Protein AF-A0A4R2K427-F1 (afdb_monomer_lite)

Foldseek 3Di:
DEAEEALLQQAAPDADPVSVLVLLVPPVVVVVVVCVVVVYAYAYAPCSQVHDNHPVDGNVRLCVDPDDPSSVVVCVRHVDDYCVVPQQWDPVKFKDFPSDPDRGDHRVSSCVSVVHHYDHRDHPVPPDRDGDIDID

Secondary structure (DSSP, 8-state):
-EEEE-GGGTSS-BSSHHHHHHHIIIIIHHHHHHHHHTT-EEEB-GGGGGSBSBSS-BHHHHHT-SS-HHHHHHHHHHTS-BGGGG--S-SS--EEBTTBS--SS-HHHHHHHHT-EEE--S-GGG-SS----EE-

Radius of gyration: 14.62 Å; chains: 1; bounding box: 35×32×41 Å

Organism: NCBI:txid2018667

Sequence (136 aa):
MSVIINDFSLTGQFKDVDEFFDSLAEETLPMFKIIENLDMDILSGYETYSLMVTKEKSLMQLMGSKGSAEIARLKSLLAAPFWEEELFSDNESIYKCEYTEKIKAYCLAEALERNISVMSFKHPKFRESTIWIGYN

pLDDT: mean 89.81, std 5.7, range [68.62, 95.06]

Structure (mmCIF, N/CA/C/O backbone):
data_AF-A0A4R2K427-F1
#
_entry.id   AF-A0A4R2K427-F1
#
loop_
_atom_site.group_PDB
_atom_site.id
_atom_s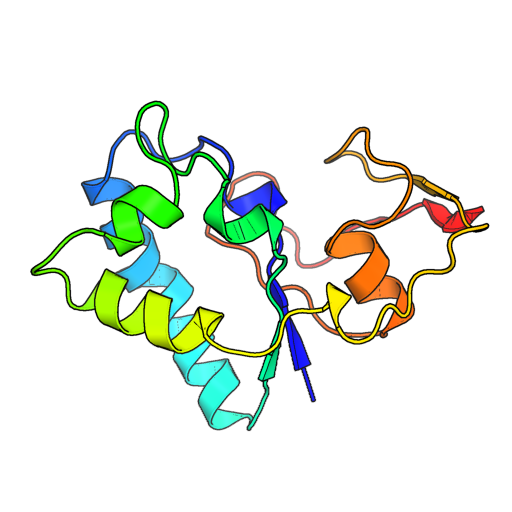ite.type_symbol
_atom_site.label_atom_id
_atom_site.label_alt_id
_atom_site.label_comp_id
_atom_site.label_asym_id
_atom_site.label_entity_id
_atom_site.label_seq_id
_atom_site.pdbx_PDB_ins_code
_atom_site.Cartn_x
_atom_site.Cartn_y
_atom_site.Cartn_z
_atom_site.occupancy
_atom_site.B_iso_or_equiv
_atom_site.auth_seq_id
_atom_site.auth_comp_id
_atom_site.auth_asym_id
_atom_site.auth_atom_id
_atom_site.pdbx_PDB_model_num
ATOM 1 N N . MET A 1 1 ? 0.554 -15.239 -7.108 1.00 82.38 1 MET A N 1
ATOM 2 C CA . MET A 1 1 ? 0.402 -13.930 -7.798 1.00 82.38 1 MET A CA 1
ATOM 3 C C . MET A 1 1 ? 0.473 -12.861 -6.725 1.00 82.38 1 MET A C 1
ATOM 5 O O . MET A 1 1 ? 0.181 -13.184 -5.586 1.00 82.38 1 MET A O 1
ATOM 9 N N . SER A 1 2 ? 0.852 -11.628 -7.043 1.00 91.81 2 SER A N 1
ATOM 10 C CA . SER A 1 2 ? 1.027 -10.603 -6.007 1.00 91.81 2 SER A CA 1
ATOM 11 C C . SER A 1 2 ? 0.382 -9.292 -6.427 1.00 91.81 2 SER A C 1
ATOM 13 O O . SER A 1 2 ? 0.200 -9.035 -7.618 1.00 91.81 2 SER A O 1
ATOM 15 N N . VAL A 1 3 ? 0.035 -8.472 -5.445 1.00 94.44 3 VAL A N 1
ATOM 16 C CA . VAL A 1 3 ? -0.272 -7.052 -5.620 1.00 94.44 3 VAL A CA 1
ATOM 17 C C . VAL A 1 3 ? 0.716 -6.235 -4.805 1.00 94.44 3 VAL A C 1
ATOM 19 O O . VAL A 1 3 ? 1.233 -6.718 -3.802 1.00 94.44 3 VAL A O 1
ATOM 22 N N . ILE A 1 4 ? 0.970 -4.996 -5.204 1.00 95.06 4 ILE A N 1
ATOM 23 C CA . ILE A 1 4 ? 1.851 -4.088 -4.463 1.00 95.06 4 ILE A CA 1
ATOM 24 C C . ILE A 1 4 ? 1.083 -2.876 -3.954 1.00 95.06 4 ILE A C 1
ATOM 26 O O . ILE A 1 4 ? 0.230 -2.319 -4.650 1.00 95.06 4 ILE A O 1
ATOM 30 N N . ILE A 1 5 ? 1.372 -2.477 -2.721 1.00 94.75 5 ILE A N 1
ATOM 31 C CA . ILE A 1 5 ? 0.788 -1.292 -2.103 1.00 94.75 5 ILE A CA 1
ATOM 32 C C . ILE A 1 5 ? 1.323 -0.032 -2.782 1.00 94.75 5 ILE A C 1
ATOM 34 O O . ILE A 1 5 ? 2.526 0.160 -2.939 1.00 94.75 5 ILE A O 1
ATOM 38 N N . ASN A 1 6 ? 0.409 0.864 -3.139 1.00 94.88 6 ASN A N 1
ATOM 39 C CA . ASN A 1 6 ? 0.736 2.212 -3.568 1.00 94.88 6 ASN A CA 1
ATOM 40 C C . ASN A 1 6 ? 1.014 3.107 -2.358 1.00 94.88 6 ASN A C 1
ATOM 42 O O . ASN A 1 6 ? 0.091 3.675 -1.767 1.00 94.88 6 ASN A O 1
ATOM 46 N N . ASP A 1 7 ? 2.284 3.302 -2.032 1.00 94.12 7 ASP A N 1
ATOM 47 C CA . ASP A 1 7 ? 2.721 4.195 -0.953 1.00 94.12 7 ASP A CA 1
ATOM 48 C C . ASP A 1 7 ? 2.174 5.620 -1.095 1.00 94.12 7 ASP A C 1
ATOM 50 O O . ASP A 1 7 ? 1.774 6.254 -0.119 1.00 94.12 7 ASP A O 1
ATOM 54 N N . PHE A 1 8 ? 2.060 6.122 -2.324 1.00 94.12 8 PHE A N 1
ATOM 55 C CA . PHE A 1 8 ? 1.584 7.482 -2.575 1.00 94.12 8 PHE A CA 1
ATOM 56 C C . PHE A 1 8 ? 0.102 7.668 -2.242 1.00 94.12 8 PHE A C 1
ATOM 58 O O . PHE A 1 8 ? -0.353 8.803 -2.107 1.00 94.12 8 PHE A O 1
ATOM 65 N N . SER A 1 9 ? -0.645 6.574 -2.075 1.00 93.69 9 SER A N 1
ATOM 66 C CA . SER A 1 9 ? -2.041 6.603 -1.640 1.00 93.69 9 SER A CA 1
ATOM 67 C C . SER A 1 9 ? -2.218 6.691 -0.122 1.00 93.69 9 SER A C 1
ATOM 69 O O . SER A 1 9 ? -3.347 6.807 0.329 1.00 93.69 9 SER A O 1
ATOM 71 N N . LEU A 1 10 ? -1.152 6.666 0.685 1.00 89.38 10 LEU A N 1
ATOM 72 C CA . LEU A 1 10 ? -1.247 6.793 2.149 1.00 89.38 10 LEU A CA 1
ATOM 73 C C . LEU A 1 10 ? -0.973 8.207 2.671 1.00 89.38 10 LEU A C 1
ATOM 75 O O . LEU A 1 10 ? -1.377 8.532 3.785 1.00 89.38 10 LEU A O 1
ATOM 79 N N . THR A 1 11 ? -0.293 9.048 1.893 1.00 83.62 11 THR A N 1
ATOM 80 C CA . THR A 1 11 ? 0.365 10.251 2.416 1.00 83.62 11 THR A CA 1
ATOM 81 C C . THR A 1 11 ? -0.603 11.385 2.772 1.00 83.62 11 THR A C 1
ATOM 83 O O . THR A 1 11 ? -1.043 12.144 1.911 1.00 83.62 11 THR A O 1
ATOM 86 N N . GLY A 1 12 ? -0.858 11.559 4.072 1.00 71.88 12 GLY A N 1
ATOM 87 C CA . GLY A 1 12 ? -1.349 12.789 4.705 1.00 71.88 12 GLY A CA 1
ATOM 88 C C . GLY A 1 12 ? -2.765 13.218 4.327 1.00 71.88 12 GLY A C 1
ATOM 89 O O . GLY A 1 12 ? -3.116 14.385 4.518 1.00 71.88 12 GLY A O 1
ATOM 90 N N . GLN A 1 13 ? -3.555 12.309 3.764 1.00 84.38 13 GLN A N 1
ATOM 91 C CA . GLN A 1 13 ? -4.876 12.624 3.227 1.00 84.38 13 GLN A CA 1
ATOM 92 C C . GLN A 1 13 ? -6.004 12.555 4.260 1.00 84.38 13 GLN A C 1
ATOM 94 O O . GLN A 1 13 ? -7.022 13.217 4.074 1.00 84.38 13 GLN A O 1
ATOM 99 N N . PHE A 1 14 ? -5.828 11.786 5.338 1.00 92.94 14 PHE A N 1
ATOM 100 C CA . PHE A 1 14 ? -6.854 11.618 6.361 1.00 92.94 14 PHE A CA 1
ATOM 101 C C . PHE A 1 14 ? -6.760 12.752 7.386 1.00 92.94 14 PHE A C 1
ATOM 103 O O . PHE A 1 14 ? -5.675 13.096 7.876 1.00 92.94 14 PHE A O 1
ATOM 110 N N . LYS A 1 15 ? -7.906 13.349 7.707 1.00 93.06 15 LYS A N 1
ATOM 111 C CA . LYS A 1 15 ? -8.069 14.425 8.687 1.00 93.06 15 LYS A CA 1
ATOM 112 C C . LYS A 1 15 ? -7.617 13.974 10.069 1.00 93.06 15 LYS A C 1
ATOM 114 O O . LYS A 1 15 ? -6.913 14.717 10.751 1.00 93.06 15 LYS A O 1
ATOM 119 N N . ASP A 1 16 ? -8.020 12.775 10.464 1.00 93.19 16 ASP A N 1
ATOM 120 C CA . ASP A 1 16 ? -7.742 12.170 11.759 1.00 93.19 16 ASP A CA 1
ATOM 121 C C . ASP A 1 16 ? -7.689 10.636 11.652 1.00 93.19 16 ASP A C 1
ATOM 123 O O . ASP A 1 16 ? -7.758 10.055 10.568 1.00 93.19 16 ASP A O 1
ATOM 127 N N . VAL A 1 17 ? -7.436 9.986 12.789 1.00 92.06 17 VAL A N 1
ATOM 128 C CA . VAL A 1 17 ? -7.277 8.528 12.863 1.00 92.06 17 VAL A CA 1
ATOM 129 C C . VAL A 1 17 ? -8.606 7.808 12.637 1.00 92.06 17 VAL A C 1
ATOM 131 O O . VAL A 1 17 ? -8.605 6.738 12.034 1.00 92.06 17 VAL A O 1
ATOM 134 N N . ASP A 1 18 ? -9.716 8.405 13.073 1.00 92.31 18 ASP A N 1
ATOM 135 C CA . ASP A 1 18 ? -11.048 7.824 12.922 1.00 92.31 18 ASP A CA 1
ATOM 136 C C . ASP A 1 18 ? -11.430 7.757 11.437 1.00 92.31 18 ASP A C 1
ATOM 138 O O . ASP A 1 18 ? -11.781 6.685 10.953 1.00 92.31 18 ASP A O 1
ATOM 142 N N . GLU A 1 19 ? -11.216 8.834 10.668 1.00 93.69 19 GLU A N 1
ATOM 143 C CA . GLU A 1 19 ? -11.451 8.823 9.213 1.00 93.69 19 GLU A CA 1
ATOM 144 C C . GLU A 1 19 ? -10.594 7.768 8.491 1.00 93.69 19 GLU A C 1
ATOM 146 O O . GLU A 1 19 ? -11.045 7.119 7.543 1.00 93.69 19 GLU A O 1
ATOM 151 N N . PHE A 1 20 ? -9.352 7.564 8.939 1.00 93.75 20 PHE A N 1
ATOM 152 C CA . PHE A 1 20 ? -8.519 6.493 8.400 1.00 93.75 20 PHE A CA 1
ATOM 153 C C . PHE A 1 20 ? -9.106 5.111 8.707 1.00 93.75 20 PHE A C 1
ATOM 155 O O . PHE A 1 20 ? -9.153 4.265 7.815 1.00 93.75 20 PHE A O 1
ATOM 162 N N . PHE A 1 21 ? -9.571 4.868 9.934 1.00 92.44 21 PHE A N 1
ATOM 163 C CA . PHE A 1 21 ? -10.157 3.580 10.320 1.00 92.44 21 PHE A CA 1
ATOM 164 C C . PHE A 1 21 ? -11.467 3.301 9.589 1.00 92.44 21 PHE A C 1
ATOM 166 O O . PHE A 1 21 ? -11.646 2.185 9.098 1.00 92.44 21 PHE A O 1
ATOM 173 N N . ASP A 1 22 ? -12.317 4.312 9.426 1.00 93.56 22 ASP A N 1
ATOM 174 C CA . ASP A 1 22 ? -13.533 4.219 8.619 1.00 93.56 22 ASP A CA 1
ATOM 175 C C . ASP A 1 22 ? -13.180 3.833 7.176 1.00 93.56 22 ASP A C 1
ATOM 177 O O . ASP A 1 22 ? -13.705 2.859 6.634 1.00 93.56 22 ASP A O 1
ATOM 181 N N . SER A 1 23 ? -12.186 4.498 6.575 1.00 93.69 23 SER A N 1
ATOM 182 C CA . SER A 1 23 ? -11.715 4.146 5.232 1.00 93.69 23 SER A CA 1
ATOM 183 C C . SER A 1 23 ? -11.128 2.735 5.144 1.00 93.69 23 SER A C 1
ATOM 185 O O . SER A 1 23 ? -11.249 2.098 4.094 1.00 93.69 23 SER A O 1
ATOM 187 N N . LEU A 1 24 ? -10.461 2.242 6.192 1.00 93.25 24 LEU A N 1
ATOM 188 C CA . LEU A 1 24 ? -9.978 0.864 6.215 1.00 93.25 24 LEU A CA 1
ATOM 189 C C . LEU A 1 24 ? -11.153 -0.112 6.199 1.00 93.25 24 LEU A C 1
ATOM 191 O O . LEU A 1 24 ? -11.152 -1.042 5.394 1.00 93.25 24 LEU A O 1
ATOM 195 N N . ALA A 1 25 ? -12.137 0.099 7.070 1.00 93.25 25 ALA A N 1
ATOM 196 C CA . ALA A 1 25 ? -13.290 -0.779 7.213 1.00 93.25 25 ALA A CA 1
ATOM 197 C C . ALA A 1 25 ? -14.168 -0.805 5.953 1.00 93.25 25 ALA A C 1
ATOM 199 O O . ALA A 1 25 ? -14.598 -1.880 5.534 1.00 93.25 25 ALA A O 1
ATOM 200 N N . GLU A 1 26 ? -14.405 0.356 5.342 1.00 94.19 26 GLU A N 1
ATOM 201 C CA . GLU A 1 26 ? -15.305 0.502 4.195 1.00 94.19 26 GLU A CA 1
ATOM 202 C C . GLU A 1 26 ? -14.683 0.058 2.865 1.00 94.19 26 GLU A C 1
ATOM 204 O O . GLU A 1 26 ? -15.394 -0.477 2.017 1.00 94.19 26 GLU A O 1
ATOM 209 N N . GLU A 1 27 ? -13.375 0.259 2.671 1.00 91.38 27 GLU A N 1
ATOM 210 C CA . GLU A 1 27 ? -12.740 0.127 1.348 1.00 91.38 27 GLU A CA 1
ATOM 211 C C . GLU A 1 27 ? -11.582 -0.882 1.358 1.00 91.38 27 GLU A C 1
ATOM 213 O O . GLU A 1 27 ? -11.567 -1.858 0.601 1.00 91.38 27 GLU A O 1
ATOM 218 N N . THR A 1 28 ? -10.602 -0.682 2.246 1.00 91.69 28 THR A N 1
ATOM 219 C CA . THR A 1 28 ? -9.335 -1.432 2.219 1.00 91.69 28 THR A CA 1
ATOM 220 C C . THR A 1 28 ? -9.505 -2.886 2.660 1.00 91.69 28 THR A C 1
ATOM 222 O O . THR A 1 28 ? -8.982 -3.796 2.016 1.00 91.69 28 THR A O 1
ATOM 225 N N . LEU A 1 29 ? -10.225 -3.138 3.755 1.00 92.31 29 LEU A N 1
ATOM 226 C CA . LEU A 1 29 ? -10.422 -4.486 4.293 1.00 92.31 29 LEU A CA 1
ATOM 227 C C . LEU A 1 29 ? -11.306 -5.369 3.388 1.00 92.31 29 LEU A C 1
ATOM 229 O O . LEU A 1 29 ? -10.980 -6.550 3.230 1.00 92.31 29 LEU A O 1
ATOM 233 N N . PRO A 1 30 ? -12.375 -4.855 2.745 1.00 93.31 30 PRO A N 1
ATOM 234 C CA . PRO A 1 30 ? -13.095 -5.599 1.712 1.00 93.31 30 PRO A CA 1
ATOM 235 C C . PRO A 1 30 ? -12.220 -5.985 0.514 1.00 93.31 30 PRO A C 1
ATOM 237 O O . PRO A 1 30 ? -12.238 -7.148 0.108 1.00 93.31 30 PRO A O 1
ATOM 240 N N . MET A 1 31 ? -11.414 -5.052 -0.009 1.00 90.25 31 MET A N 1
ATOM 241 C CA . MET A 1 31 ? -10.427 -5.329 -1.065 1.00 90.25 31 MET A CA 1
ATOM 242 C C . MET A 1 31 ? -9.453 -6.427 -0.642 1.00 90.25 31 MET A C 1
ATOM 244 O O . MET A 1 31 ? -9.195 -7.369 -1.389 1.0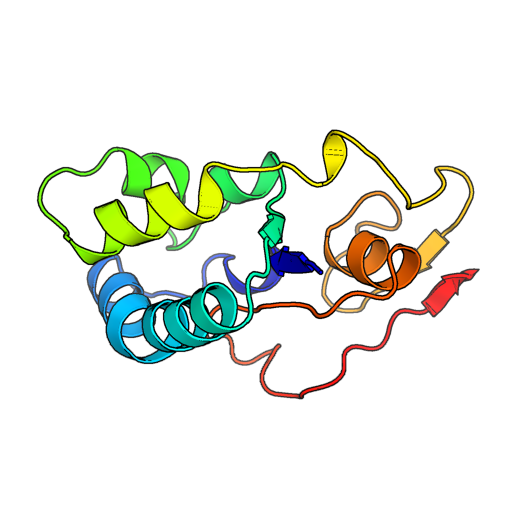0 90.25 31 MET A O 1
ATOM 248 N N . PHE A 1 32 ? -8.966 -6.351 0.593 1.00 88.00 32 PHE A N 1
ATOM 249 C CA . PHE A 1 32 ? -8.060 -7.348 1.136 1.00 88.00 32 PHE A CA 1
ATOM 250 C C . PHE A 1 32 ? -8.665 -8.756 1.166 1.00 88.00 32 PHE A C 1
ATOM 252 O O . PHE A 1 32 ? -8.025 -9.718 0.753 1.00 88.00 32 PHE A O 1
ATOM 259 N N . LYS A 1 33 ? -9.928 -8.883 1.584 1.00 91.00 33 LYS A N 1
ATOM 260 C CA . LYS A 1 33 ? -10.628 -10.174 1.580 1.00 91.00 33 LYS A CA 1
ATOM 261 C C . LYS A 1 33 ? -10.710 -10.777 0.173 1.00 91.00 33 LYS A C 1
ATOM 263 O O . LYS A 1 33 ? -10.681 -11.995 0.027 1.00 91.00 33 LYS A O 1
ATOM 268 N N . ILE A 1 34 ? -10.829 -9.945 -0.862 1.00 92.12 34 ILE A N 1
ATOM 269 C CA . ILE A 1 34 ? -10.802 -10.404 -2.257 1.00 92.12 34 ILE A CA 1
ATOM 270 C C . ILE A 1 34 ? -9.410 -10.939 -2.607 1.00 92.12 34 ILE A C 1
ATOM 272 O O . ILE A 1 34 ? -9.318 -12.028 -3.161 1.00 92.12 34 ILE A O 1
ATOM 276 N N . ILE A 1 35 ? -8.348 -10.218 -2.243 1.00 90.56 35 ILE A N 1
ATOM 277 C CA . ILE A 1 35 ? -6.952 -10.617 -2.490 1.00 90.56 35 ILE A CA 1
ATOM 278 C C . ILE A 1 35 ? -6.626 -11.951 -1.798 1.00 90.56 35 ILE A C 1
ATOM 280 O O . ILE A 1 35 ? -6.083 -12.845 -2.442 1.00 90.56 35 ILE A O 1
ATOM 284 N N . GLU A 1 36 ? -7.039 -12.139 -0.539 1.00 89.25 36 GLU A N 1
ATOM 285 C CA . GLU A 1 36 ? -6.894 -13.427 0.166 1.00 89.25 36 GLU A CA 1
ATOM 286 C C . GLU A 1 36 ? -7.628 -14.565 -0.545 1.00 89.25 36 GLU A C 1
ATOM 288 O O . GLU A 1 36 ? -7.083 -15.652 -0.704 1.00 89.25 36 GLU A O 1
ATOM 293 N N . ASN A 1 37 ? -8.865 -14.328 -0.995 1.00 93.31 37 ASN A N 1
ATOM 294 C CA . ASN A 1 37 ? -9.638 -15.346 -1.711 1.00 93.31 37 ASN A CA 1
ATOM 295 C C . ASN A 1 37 ? -9.011 -15.725 -3.062 1.00 93.31 37 ASN A C 1
ATOM 297 O O . ASN A 1 37 ? -9.328 -16.786 -3.599 1.00 93.31 37 ASN A O 1
ATOM 301 N N . LEU A 1 38 ? -8.168 -14.854 -3.621 1.00 92.69 38 LEU A N 1
ATOM 302 C CA . LEU A 1 38 ? -7.414 -15.086 -4.851 1.00 92.69 38 LEU A CA 1
ATOM 303 C C . LEU A 1 38 ? -6.026 -15.698 -4.597 1.00 92.69 38 LEU A C 1
ATOM 305 O O . LEU A 1 38 ? -5.297 -15.907 -5.565 1.00 92.69 38 LEU A O 1
ATOM 309 N N . ASP A 1 39 ? -5.674 -15.993 -3.339 1.00 90.81 39 ASP A N 1
ATOM 310 C CA . ASP A 1 39 ? -4.367 -16.534 -2.935 1.00 90.81 39 ASP A CA 1
ATOM 311 C C . ASP A 1 39 ? -3.203 -15.664 -3.451 1.00 90.81 39 ASP A C 1
ATOM 313 O O . ASP A 1 39 ? -2.249 -16.124 -4.086 1.00 90.81 39 ASP A O 1
ATOM 317 N N . MET A 1 40 ? -3.353 -14.348 -3.264 1.00 90.62 40 MET A N 1
ATOM 318 C CA . MET A 1 40 ? -2.386 -13.346 -3.697 1.00 90.62 40 MET A CA 1
ATOM 319 C C . MET A 1 40 ? -1.637 -12.731 -2.515 1.00 90.62 40 MET A C 1
ATOM 321 O O . MET A 1 40 ? -2.247 -12.330 -1.524 1.00 90.62 40 MET A O 1
ATOM 325 N N . ASP A 1 41 ? -0.323 -12.574 -2.667 1.00 90.38 41 ASP A N 1
ATOM 326 C CA . ASP A 1 41 ? 0.510 -11.866 -1.694 1.00 90.38 41 ASP A CA 1
ATOM 327 C C . ASP A 1 41 ? 0.357 -10.348 -1.827 1.00 90.38 41 ASP A C 1
ATOM 329 O O . ASP A 1 41 ? 0.150 -9.822 -2.928 1.00 90.38 41 ASP A O 1
ATOM 333 N N . ILE A 1 42 ? 0.529 -9.632 -0.714 1.00 92.50 42 ILE A N 1
ATOM 334 C CA . ILE A 1 42 ? 0.566 -8.168 -0.689 1.00 92.50 42 ILE A CA 1
ATOM 335 C C . ILE A 1 42 ? 1.979 -7.703 -0.397 1.00 92.50 42 ILE A C 1
ATOM 337 O O . ILE A 1 42 ? 2.472 -7.819 0.717 1.00 92.50 42 ILE A O 1
ATOM 341 N N . LEU A 1 43 ? 2.604 -7.102 -1.399 1.00 94.38 43 LEU A N 1
ATOM 342 C CA . LEU A 1 43 ? 3.917 -6.502 -1.265 1.00 94.38 43 LEU A CA 1
ATOM 343 C C . LEU A 1 43 ? 3.782 -5.090 -0.695 1.00 94.38 43 LEU A C 1
ATOM 345 O O . LEU A 1 43 ? 3.054 -4.257 -1.241 1.00 94.38 43 LEU A O 1
ATOM 349 N N . SER A 1 44 ? 4.516 -4.797 0.372 1.00 93.50 44 SER A N 1
ATOM 350 C CA . SER A 1 44 ? 4.657 -3.436 0.908 1.00 93.50 44 SER A CA 1
ATOM 351 C C . SER A 1 44 ? 6.112 -2.989 0.863 1.00 93.50 44 SER A C 1
ATOM 353 O O . SER A 1 44 ? 7.001 -3.823 0.734 1.00 93.50 44 SER A O 1
ATOM 355 N N . GLY A 1 45 ? 6.351 -1.680 0.896 1.00 92.81 45 GLY A N 1
ATOM 356 C CA . GLY A 1 45 ? 7.698 -1.127 0.971 1.00 92.81 45 GLY A CA 1
ATOM 357 C C . GLY A 1 45 ? 8.168 -0.973 2.408 1.00 92.81 45 GLY A C 1
ATOM 358 O O . GLY A 1 45 ? 7.362 -0.778 3.325 1.00 92.81 45 GLY A O 1
ATOM 359 N N . TYR A 1 46 ? 9.480 -0.964 2.627 1.00 91.19 46 TYR A N 1
ATOM 360 C CA . TYR A 1 46 ? 10.036 -0.596 3.935 1.00 91.19 46 TYR A CA 1
ATOM 361 C C . TYR A 1 46 ? 9.573 0.803 4.351 1.00 91.19 46 TYR A C 1
ATOM 363 O O . TYR A 1 46 ? 9.242 1.051 5.515 1.00 91.19 46 TYR A O 1
ATOM 371 N N . GLU A 1 47 ? 9.493 1.721 3.387 1.00 91.38 47 GLU A N 1
ATOM 372 C CA . GLU A 1 47 ? 9.055 3.089 3.637 1.00 91.38 47 GLU A CA 1
ATOM 373 C C . GLU A 1 47 ? 7.559 3.194 3.960 1.00 91.38 47 GLU A C 1
ATOM 375 O O . GLU A 1 47 ? 7.189 4.141 4.660 1.00 91.38 47 GLU A O 1
ATOM 380 N N . THR A 1 48 ? 6.714 2.228 3.560 1.00 92.62 48 THR A N 1
ATOM 381 C CA . THR A 1 48 ? 5.253 2.245 3.780 1.00 92.62 48 THR A CA 1
ATOM 382 C C . THR A 1 48 ? 4.905 2.529 5.244 1.00 92.62 48 THR A C 1
ATOM 384 O O . THR A 1 48 ? 4.028 3.336 5.550 1.00 92.62 48 THR A O 1
ATOM 387 N N . TYR A 1 49 ? 5.643 1.924 6.176 1.00 91.50 49 TYR A N 1
ATOM 388 C CA . TYR A 1 49 ? 5.433 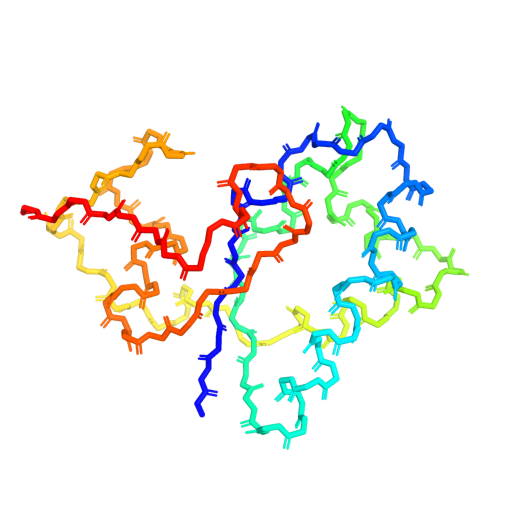2.080 7.617 1.00 91.50 49 TYR A CA 1
ATOM 389 C C . TYR A 1 49 ? 5.786 3.481 8.134 1.00 91.50 49 TYR A C 1
ATOM 391 O O . TYR A 1 49 ? 5.222 3.948 9.124 1.00 91.50 49 TYR A O 1
ATOM 399 N N . SER A 1 50 ? 6.711 4.171 7.475 1.00 92.69 50 SER A N 1
ATOM 400 C CA . SER A 1 50 ? 7.166 5.503 7.878 1.00 92.69 50 SER A CA 1
ATOM 401 C C . SER A 1 50 ? 6.251 6.634 7.396 1.00 92.69 50 SER A C 1
ATOM 403 O O . SER A 1 50 ? 6.320 7.741 7.932 1.00 92.69 50 SER A O 1
ATOM 405 N N . LEU A 1 51 ? 5.364 6.355 6.435 1.00 93.81 51 LEU A N 1
ATOM 406 C CA . LEU A 1 51 ? 4.484 7.349 5.826 1.00 93.81 51 LEU A CA 1
ATOM 407 C C . LEU A 1 51 ? 3.511 7.952 6.835 1.00 93.81 51 LEU A C 1
ATOM 409 O O . LEU A 1 51 ? 2.900 7.253 7.647 1.00 93.81 51 LEU A O 1
ATOM 413 N N . MET A 1 52 ? 3.340 9.270 6.741 1.00 94.62 52 MET A N 1
ATOM 414 C CA . MET A 1 52 ? 2.325 10.015 7.479 1.00 94.62 52 MET A CA 1
ATOM 415 C C . MET A 1 52 ? 0.948 9.691 6.904 1.00 94.62 52 MET A C 1
ATOM 417 O O . MET A 1 52 ? 0.691 10.004 5.748 1.00 94.62 52 MET A O 1
ATOM 421 N N . VAL A 1 53 ? 0.072 9.076 7.698 1.00 93.75 53 VAL A N 1
ATOM 422 C CA . VAL A 1 53 ? -1.309 8.739 7.303 1.00 93.75 53 VAL A CA 1
ATOM 423 C C . VAL A 1 53 ? -2.222 9.940 7.536 1.00 93.75 53 VAL A C 1
ATOM 425 O O . VAL A 1 53 ? -3.003 10.335 6.672 1.00 93.75 53 VAL A O 1
ATOM 428 N N . THR A 1 54 ? -2.054 10.568 8.698 1.00 93.00 54 THR A N 1
ATOM 429 C CA . THR A 1 54 ? -2.643 11.867 9.033 1.00 93.00 54 THR A CA 1
ATOM 430 C C . THR A 1 54 ? -1.533 12.909 9.127 1.00 93.00 54 THR A C 1
ATOM 432 O O . THR A 1 54 ? -0.348 12.588 9.031 1.00 93.00 54 THR A O 1
ATOM 435 N N . LYS A 1 55 ? -1.882 14.172 9.388 1.00 91.62 55 LYS A N 1
ATOM 436 C CA . LYS A 1 55 ? -0.879 15.221 9.651 1.00 91.62 55 LYS A CA 1
ATOM 437 C C . LYS A 1 55 ? -0.003 14.948 10.880 1.00 91.62 55 LYS A C 1
ATOM 439 O O . LYS A 1 55 ? 1.076 15.521 10.987 1.00 91.62 55 LYS A O 1
ATOM 444 N N . GLU A 1 56 ? -0.459 14.102 11.802 1.00 92.25 56 GLU A N 1
ATOM 445 C CA . GLU A 1 56 ? 0.171 13.906 13.114 1.00 92.25 56 GLU A CA 1
ATOM 446 C C . GLU A 1 56 ? 0.678 12.484 13.352 1.00 92.25 56 GLU A C 1
ATOM 448 O O . GLU A 1 56 ? 1.515 12.277 14.233 1.00 92.25 56 GLU A O 1
ATOM 453 N N . LYS A 1 57 ? 0.159 11.496 12.612 1.00 93.56 57 LYS A N 1
ATOM 454 C CA . LYS A 1 57 ? 0.441 10.078 12.846 1.00 93.56 57 LYS A CA 1
ATOM 455 C C . LYS A 1 57 ? 0.973 9.389 11.599 1.00 93.56 57 LYS A C 1
ATOM 457 O O . LYS A 1 57 ? 0.336 9.425 10.546 1.00 93.56 57 LYS A O 1
ATOM 462 N N . SER A 1 58 ? 2.104 8.705 11.753 1.00 94.50 58 SER A N 1
ATOM 463 C CA . SER A 1 58 ? 2.599 7.756 10.755 1.00 94.50 58 SER A CA 1
ATOM 464 C C . SER A 1 58 ? 1.914 6.398 10.863 1.00 94.50 58 SER A C 1
ATOM 466 O O . SER A 1 58 ? 1.364 6.050 11.913 1.00 94.50 58 SER A O 1
ATOM 468 N N . LEU A 1 59 ? 1.995 5.598 9.799 1.00 93.00 59 LEU A N 1
ATOM 469 C CA . LEU A 1 59 ? 1.450 4.244 9.787 1.00 93.00 59 LEU A CA 1
ATOM 470 C C . LEU A 1 59 ? 2.048 3.405 10.923 1.00 93.00 59 LEU A C 1
ATOM 472 O O . LEU A 1 59 ? 1.304 2.786 11.675 1.00 93.00 59 LEU A O 1
ATOM 476 N N . MET A 1 60 ? 3.365 3.462 11.135 1.00 92.31 60 MET A N 1
ATOM 477 C CA . MET A 1 60 ? 4.053 2.766 12.229 1.00 92.31 60 MET A CA 1
ATOM 478 C C . MET A 1 60 ? 3.504 3.156 13.607 1.00 92.31 60 MET A C 1
ATOM 480 O O . MET A 1 60 ? 3.323 2.293 14.466 1.00 92.31 60 MET A O 1
ATOM 484 N N . GLN A 1 61 ? 3.200 4.437 13.836 1.00 92.31 61 GLN A N 1
ATOM 485 C CA . GLN A 1 61 ? 2.606 4.877 15.103 1.00 92.31 61 GLN A CA 1
ATOM 486 C C . GLN A 1 61 ? 1.188 4.329 15.283 1.00 92.31 61 GLN A C 1
ATOM 488 O O . GLN A 1 61 ? 0.826 3.930 16.392 1.00 92.31 61 GLN A O 1
ATOM 493 N N . LEU A 1 62 ? 0.404 4.256 14.205 1.00 91.12 62 LEU A N 1
ATOM 494 C CA . LEU A 1 62 ? -0.923 3.638 14.223 1.00 91.12 62 LEU A CA 1
ATOM 495 C C . LEU A 1 62 ? -0.831 2.126 14.444 1.00 91.12 62 LEU A C 1
ATOM 497 O O . LEU A 1 62 ? -1.593 1.587 15.245 1.00 91.12 62 LEU A O 1
ATOM 501 N N . MET A 1 63 ? 0.172 1.454 13.872 1.00 87.88 63 MET A N 1
ATOM 502 C CA . MET A 1 63 ? 0.487 0.060 14.191 1.00 87.88 63 MET A CA 1
ATOM 503 C C . MET A 1 63 ? 0.908 -0.117 15.661 1.00 87.88 63 MET A C 1
ATOM 505 O O . MET A 1 63 ? 0.750 -1.188 16.231 1.00 87.88 63 MET A O 1
ATOM 509 N N . GLY A 1 64 ? 1.389 0.910 16.353 1.00 83.62 64 GLY A N 1
ATOM 510 C CA . GLY A 1 64 ? 1.632 0.834 17.798 1.00 83.62 64 GLY A CA 1
ATOM 511 C C . GLY A 1 64 ? 0.355 0.830 18.651 1.00 83.62 64 GLY A C 1
ATOM 512 O O . GLY A 1 64 ? 0.398 0.437 19.819 1.00 83.62 64 GLY A O 1
ATOM 513 N N . SER A 1 65 ? -0.78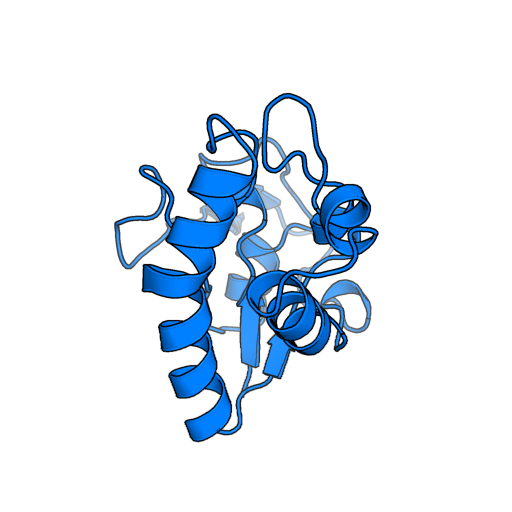1 1.262 18.093 1.00 79.31 65 SER A N 1
ATOM 514 C CA . SER A 1 65 ? -2.029 1.419 18.844 1.00 79.31 65 SER A CA 1
ATOM 515 C C . SER A 1 65 ? -2.650 0.069 19.229 1.00 79.31 65 SER A C 1
ATOM 517 O O . SER A 1 65 ? -2.577 -0.925 18.496 1.00 79.31 65 SER A O 1
ATOM 519 N N . LYS A 1 66 ? -3.239 0.020 20.430 1.00 72.31 66 LYS A N 1
ATOM 520 C CA . LYS A 1 66 ? -3.998 -1.129 20.940 1.00 72.31 66 LYS A CA 1
ATOM 521 C C . LYS A 1 66 ? -5.491 -0.845 20.792 1.00 72.31 66 LYS A C 1
ATOM 523 O O . LYS A 1 66 ? -5.914 0.278 21.037 1.00 72.31 66 LYS A O 1
ATOM 528 N N . GLY A 1 67 ? -6.277 -1.876 20.482 1.00 70.44 67 GLY A N 1
ATOM 529 C CA . GLY A 1 67 ? -7.737 -1.837 20.624 1.00 70.44 67 GLY A CA 1
ATOM 530 C C . GLY A 1 67 ? -8.561 -1.624 19.350 1.00 70.44 67 GLY A C 1
ATOM 531 O O . GLY A 1 67 ? -9.778 -1.683 19.455 1.00 70.44 67 GLY A O 1
ATOM 532 N N . SER A 1 68 ? -7.948 -1.449 18.173 1.00 80.81 68 SER A N 1
ATOM 533 C CA . SER A 1 68 ? -8.669 -1.449 16.885 1.00 80.81 68 SER A CA 1
ATOM 534 C C . SER A 1 68 ? -8.479 -2.783 16.155 1.00 80.81 68 SER A C 1
ATOM 536 O O . SER A 1 68 ? -7.348 -3.244 15.959 1.00 80.81 68 SER A O 1
ATOM 538 N N . ALA A 1 69 ? -9.593 -3.404 15.762 1.00 86.31 69 ALA A N 1
ATOM 539 C CA . ALA A 1 69 ? -9.594 -4.631 14.968 1.00 86.31 69 ALA A CA 1
ATOM 540 C C . ALA A 1 69 ? -9.093 -4.368 13.539 1.00 86.31 69 ALA A C 1
ATOM 542 O O . ALA A 1 69 ? -8.404 -5.206 12.961 1.00 86.31 69 ALA A O 1
ATOM 543 N N . GLU A 1 70 ? -9.370 -3.179 13.010 1.00 88.31 70 GLU A N 1
ATOM 544 C CA . GLU A 1 70 ? -8.959 -2.699 11.693 1.00 88.31 70 GLU A CA 1
ATOM 545 C C . GLU A 1 70 ? -7.437 -2.605 11.607 1.00 88.31 70 GLU A C 1
ATOM 547 O O . GLU A 1 70 ? -6.839 -3.136 10.675 1.00 88.31 70 GLU A O 1
ATOM 552 N N . ILE A 1 71 ? -6.787 -2.024 12.622 1.00 88.88 71 ILE A N 1
ATOM 553 C CA . ILE A 1 71 ? -5.322 -1.976 12.710 1.00 88.88 71 ILE A CA 1
ATOM 554 C C . ILE A 1 71 ? -4.725 -3.363 12.917 1.00 88.88 71 ILE A C 1
ATOM 556 O O . ILE A 1 71 ? -3.702 -3.682 12.312 1.00 88.88 71 ILE A O 1
ATOM 560 N N . ALA A 1 72 ? -5.332 -4.205 13.757 1.00 88.81 72 ALA A N 1
ATOM 561 C CA . ALA A 1 72 ? -4.865 -5.579 13.933 1.00 88.81 72 ALA A CA 1
ATOM 562 C C . ALA A 1 72 ? -4.908 -6.355 12.611 1.00 88.81 72 ALA A C 1
ATOM 564 O O . ALA A 1 72 ? -3.957 -7.069 12.284 1.00 88.81 72 ALA A O 1
ATOM 565 N N . ARG A 1 73 ? -5.973 -6.162 11.825 1.00 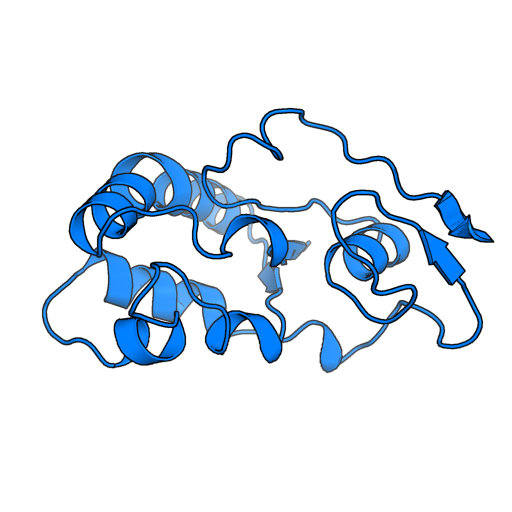88.06 73 ARG A N 1
ATOM 566 C CA . ARG A 1 73 ? -6.085 -6.738 10.493 1.00 88.06 73 ARG A CA 1
ATOM 567 C C . ARG A 1 73 ? -5.036 -6.142 9.572 1.00 88.06 73 ARG A C 1
ATOM 569 O O . ARG A 1 73 ? -4.236 -6.916 9.076 1.00 88.06 73 ARG A O 1
ATOM 576 N N . LEU A 1 74 ? -4.950 -4.817 9.439 1.00 89.62 74 LEU A N 1
ATOM 577 C CA . LEU A 1 74 ? -3.976 -4.137 8.577 1.00 89.62 74 LEU A CA 1
ATOM 578 C C . LEU A 1 74 ? -2.530 -4.596 8.835 1.00 89.62 74 LEU A C 1
ATOM 580 O O . LEU A 1 74 ? -1.801 -4.874 7.887 1.00 89.62 74 LEU A O 1
ATOM 584 N N . LYS A 1 75 ? -2.133 -4.763 10.105 1.00 88.94 75 LYS A N 1
ATOM 585 C CA . LYS A 1 75 ? -0.824 -5.332 10.482 1.00 88.94 75 LYS A CA 1
ATOM 586 C C . LYS A 1 75 ? -0.581 -6.702 9.877 1.00 88.94 75 LYS A C 1
ATOM 588 O O . LYS A 1 75 ? 0.498 -6.947 9.363 1.00 88.94 75 LYS A O 1
ATOM 593 N N . SER A 1 76 ? -1.568 -7.590 9.971 1.00 86.81 76 SER A N 1
ATOM 594 C CA . SER A 1 76 ? -1.466 -8.936 9.411 1.00 86.81 76 SER A CA 1
ATOM 595 C C . SER A 1 76 ? -1.292 -8.912 7.894 1.00 86.81 76 SER A C 1
ATOM 597 O O . SER A 1 76 ? -0.721 -9.855 7.364 1.00 86.81 76 SER A O 1
ATOM 599 N N . LEU A 1 77 ? -1.783 -7.873 7.209 1.00 83.50 77 LEU A N 1
ATOM 600 C CA . LEU A 1 77 ? -1.738 -7.780 5.744 1.00 83.50 77 LEU A CA 1
ATOM 601 C C . LEU A 1 77 ? -0.372 -7.331 5.264 1.00 83.50 77 LEU A C 1
ATOM 603 O O . LEU A 1 77 ? 0.137 -7.839 4.279 1.00 83.50 77 LEU A O 1
ATOM 607 N N . LEU A 1 78 ? 0.206 -6.361 5.969 1.00 85.44 78 LEU A N 1
ATOM 608 C CA . LEU A 1 78 ? 1.486 -5.768 5.600 1.00 85.44 78 LEU A CA 1
ATOM 609 C C . LEU A 1 78 ? 2.680 -6.559 6.157 1.00 85.44 78 LEU A C 1
ATOM 611 O O . LEU A 1 78 ? 3.825 -6.169 5.945 1.00 85.44 78 LEU A O 1
ATOM 615 N N . ALA A 1 79 ? 2.430 -7.647 6.894 1.00 80.50 79 ALA A N 1
ATOM 616 C CA . ALA A 1 79 ? 3.459 -8.416 7.588 1.00 80.50 79 ALA A CA 1
ATOM 617 C C . ALA A 1 79 ? 4.433 -9.161 6.655 1.00 80.50 79 ALA A C 1
ATOM 619 O O . ALA A 1 79 ? 5.489 -9.570 7.134 1.00 80.50 79 ALA A O 1
ATOM 620 N N . ALA A 1 80 ? 4.104 -9.365 5.373 1.00 70.88 80 ALA A N 1
ATOM 621 C CA . ALA A 1 80 ? 4.956 -10.091 4.431 1.00 70.88 80 ALA A CA 1
ATOM 622 C C . ALA A 1 80 ? 4.531 -9.892 2.962 1.00 70.88 80 ALA A C 1
ATOM 624 O O . ALA A 1 80 ? 3.331 -9.762 2.727 1.00 70.88 80 ALA A O 1
ATOM 625 N N . PRO A 1 81 ? 5.443 -10.067 1.983 1.00 84.25 81 PRO A N 1
ATOM 626 C CA . PRO A 1 81 ? 6.870 -9.733 1.999 1.00 84.25 81 PRO A CA 1
ATOM 627 C C . PRO A 1 81 ? 7.128 -8.286 1.538 1.00 84.25 81 PRO A C 1
ATOM 629 O O . PRO A 1 81 ? 6.261 -7.622 0.960 1.00 84.25 81 PRO A O 1
ATOM 632 N N . PHE A 1 82 ? 8.336 -7.786 1.798 1.00 90.38 82 PHE A N 1
ATOM 633 C CA . PHE A 1 82 ? 8.763 -6.486 1.286 1.00 90.38 82 PHE A CA 1
ATOM 634 C C . PHE A 1 82 ? 9.236 -6.620 -0.158 1.00 90.38 82 PHE A C 1
ATOM 636 O O . PHE A 1 82 ? 10.024 -7.514 -0.465 1.00 90.38 82 PHE A O 1
ATOM 643 N N . TRP A 1 83 ? 8.780 -5.749 -1.059 1.00 91.94 83 TRP A N 1
ATOM 644 C CA . TRP A 1 83 ? 9.212 -5.840 -2.461 1.00 91.94 83 TRP A CA 1
ATOM 645 C C . TRP A 1 83 ? 10.713 -5.553 -2.618 1.00 91.94 83 TRP A C 1
ATOM 647 O O . TRP A 1 83 ? 11.351 -6.074 -3.529 1.00 91.94 83 TRP A O 1
ATOM 657 N N . GLU A 1 84 ? 11.319 -4.803 -1.700 1.00 91.44 84 GLU A N 1
ATOM 658 C CA . GLU A 1 84 ? 12.761 -4.557 -1.676 1.00 91.44 84 GLU A CA 1
ATOM 659 C C . GLU A 1 84 ? 13.606 -5.821 -1.435 1.00 91.44 84 GLU A C 1
ATOM 661 O O . GLU A 1 84 ? 14.803 -5.801 -1.718 1.00 91.44 84 GLU A O 1
ATOM 666 N N . GLU A 1 85 ? 13.026 -6.920 -0.935 1.00 87.69 85 GLU A N 1
ATOM 667 C CA . GLU A 1 85 ? 13.756 -8.184 -0.733 1.00 87.69 85 GLU A CA 1
ATOM 668 C C . GLU A 1 85 ? 14.124 -8.869 -2.057 1.00 87.69 85 GLU A C 1
ATOM 670 O O . GLU A 1 85 ? 15.107 -9.605 -2.123 1.00 87.69 85 GLU A O 1
ATOM 675 N N . GLU A 1 86 ? 13.385 -8.577 -3.128 1.00 85.69 86 GLU A N 1
ATOM 676 C CA . GLU A 1 86 ? 13.643 -9.082 -4.475 1.00 85.69 86 GLU A CA 1
ATOM 677 C C . GLU A 1 86 ? 13.411 -7.967 -5.496 1.00 85.69 86 GLU A C 1
ATOM 679 O O . GLU A 1 86 ? 12.385 -7.968 -6.154 1.00 85.69 86 GLU A O 1
ATOM 684 N N . LEU A 1 87 ? 14.308 -6.989 -5.626 1.00 83.81 87 LEU A N 1
ATOM 685 C CA . LEU A 1 87 ? 14.109 -5.862 -6.552 1.00 83.81 87 LEU A CA 1
ATOM 686 C C . LEU A 1 87 ? 14.070 -6.304 -8.025 1.00 83.81 87 LEU A C 1
ATOM 688 O O . LEU A 1 87 ? 15.015 -6.924 -8.515 1.00 83.81 87 LEU A O 1
ATOM 692 N N . PHE A 1 88 ? 13.005 -5.926 -8.736 1.00 82.56 88 PHE A N 1
ATOM 693 C CA . PHE A 1 88 ? 12.882 -6.092 -10.189 1.00 82.56 88 PHE A CA 1
ATOM 694 C C . PHE A 1 88 ? 13.239 -4.809 -10.930 1.00 82.56 88 PHE A C 1
ATOM 696 O O . PHE A 1 88 ? 13.784 -4.876 -12.031 1.00 82.56 88 PHE A O 1
ATOM 703 N N . SER A 1 89 ? 12.963 -3.645 -10.336 1.00 75.50 89 SER A N 1
ATOM 704 C CA . SER A 1 89 ? 13.355 -2.378 -10.940 1.00 75.50 89 SER A CA 1
ATOM 705 C C . SER A 1 89 ? 14.875 -2.239 -11.014 1.00 75.50 89 SER A C 1
ATOM 707 O O . SER A 1 89 ? 15.583 -2.234 -10.007 1.00 75.50 89 SER A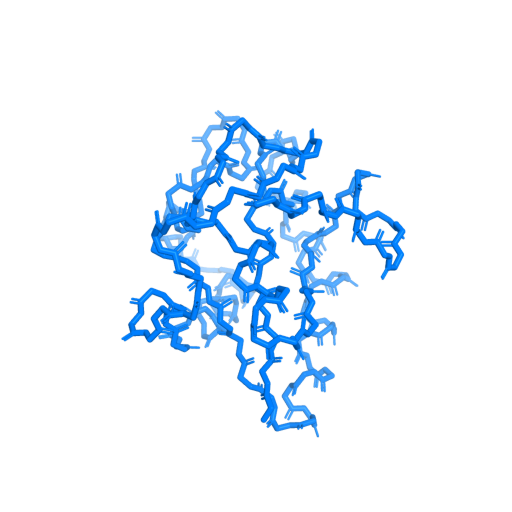 O 1
ATOM 709 N N . ASP A 1 90 ? 15.382 -2.130 -12.243 1.00 72.31 90 ASP A N 1
ATOM 710 C CA . ASP A 1 90 ? 16.803 -1.914 -12.495 1.00 72.31 90 ASP A CA 1
ATOM 711 C C . ASP A 1 90 ? 17.236 -0.521 -12.009 1.00 72.31 90 ASP A C 1
ATOM 713 O O . ASP A 1 90 ? 16.553 0.487 -12.223 1.00 72.31 90 ASP A O 1
ATOM 717 N N . ASN A 1 91 ? 18.415 -0.464 -11.392 1.00 68.62 91 ASN A N 1
ATOM 718 C CA . ASN A 1 91 ? 19.041 0.767 -10.933 1.00 68.62 91 ASN A CA 1
ATOM 719 C C . ASN A 1 91 ? 19.495 1.671 -12.081 1.00 68.62 91 ASN A C 1
ATOM 721 O O . ASN A 1 91 ? 19.787 2.836 -11.818 1.00 68.62 91 ASN A O 1
ATOM 725 N N . GLU A 1 92 ? 19.563 1.199 -13.326 1.00 78.56 92 GLU A N 1
ATOM 726 C CA . GLU A 1 92 ? 19.919 2.041 -14.477 1.00 78.56 92 GLU A CA 1
ATOM 727 C C . GLU A 1 92 ? 18.710 2.795 -15.053 1.00 78.56 92 GLU A C 1
ATOM 729 O O . GLU A 1 92 ? 18.822 3.986 -15.363 1.00 78.56 92 GLU A O 1
ATOM 734 N N . SER A 1 93 ? 17.544 2.148 -15.089 1.00 86.69 93 SER A N 1
ATOM 735 C CA . SER A 1 93 ? 16.314 2.662 -15.709 1.00 86.69 93 SER A CA 1
ATOM 736 C C . SER A 1 93 ? 15.728 3.882 -14.989 1.00 86.69 93 SER A C 1
ATOM 738 O O . SER A 1 93 ? 15.820 3.998 -13.764 1.00 86.69 93 SER A O 1
ATOM 740 N N . ILE A 1 94 ? 15.100 4.803 -15.729 1.00 90.94 94 ILE A N 1
ATOM 741 C CA . ILE A 1 94 ? 14.465 6.009 -15.173 1.00 90.94 94 ILE A CA 1
ATOM 742 C C . ILE A 1 94 ? 12.945 5.930 -15.330 1.00 90.94 94 ILE A C 1
ATOM 744 O O . ILE A 1 94 ? 12.416 5.953 -16.440 1.00 90.94 94 ILE A O 1
ATOM 748 N N . TYR A 1 95 ? 12.238 5.960 -14.201 1.00 93.12 95 TYR A N 1
ATOM 749 C CA . TYR A 1 95 ? 10.780 5.891 -14.129 1.00 93.12 95 TYR A CA 1
ATOM 750 C C . TYR A 1 95 ? 10.202 7.240 -13.710 1.00 93.12 95 TYR A C 1
ATOM 752 O O . TYR A 1 95 ? 10.359 7.667 -12.565 1.00 93.12 95 TYR A O 1
ATOM 760 N N . LYS A 1 96 ? 9.487 7.913 -14.609 1.00 94.75 96 LYS A N 1
ATOM 761 C CA . LYS A 1 96 ? 8.826 9.197 -14.343 1.00 94.75 96 LYS A CA 1
ATOM 762 C C . LYS A 1 96 ? 7.346 8.983 -14.065 1.00 94.75 96 LYS A C 1
ATOM 764 O O . LYS A 1 96 ? 6.625 8.463 -14.914 1.00 94.75 96 LYS A O 1
ATOM 769 N N . CYS A 1 97 ? 6.891 9.444 -12.908 1.00 93.44 97 CYS A N 1
ATOM 770 C CA . CYS A 1 97 ? 5.505 9.342 -12.471 1.00 93.44 97 CYS A CA 1
ATOM 771 C C . CYS A 1 97 ? 5.062 10.683 -11.878 1.00 93.44 97 CYS A C 1
ATOM 773 O O . CYS A 1 97 ? 5.797 11.290 -11.110 1.00 93.44 97 CYS A O 1
ATOM 775 N N . GLU A 1 98 ? 3.858 11.155 -12.206 1.00 93.50 98 GLU A N 1
ATOM 776 C CA . GLU A 1 98 ? 3.369 12.463 -11.731 1.00 93.50 98 GLU A CA 1
ATOM 777 C C . GLU A 1 98 ? 3.121 12.525 -10.211 1.00 93.50 98 GLU A C 1
ATOM 779 O O . GLU A 1 98 ? 2.956 13.603 -9.642 1.00 93.50 98 GLU A O 1
ATOM 784 N N . TYR A 1 99 ? 3.084 11.371 -9.538 1.00 91.69 99 TYR A N 1
ATOM 785 C CA . TYR A 1 99 ? 2.805 11.276 -8.104 1.00 91.69 99 TYR A CA 1
ATOM 786 C C . TYR A 1 99 ? 4.059 11.325 -7.227 1.00 91.69 99 TYR A C 1
ATOM 788 O O . TYR A 1 99 ? 3.933 11.346 -6.002 1.00 91.69 99 TYR A O 1
ATOM 796 N N . THR A 1 100 ? 5.255 11.336 -7.822 1.00 91.88 100 THR A N 1
ATOM 797 C CA . THR A 1 100 ? 6.519 11.316 -7.085 1.00 91.88 100 THR A CA 1
ATOM 798 C C . THR A 1 100 ? 7.656 11.966 -7.863 1.00 91.88 100 THR A C 1
ATOM 800 O O . THR A 1 100 ? 7.777 11.802 -9.070 1.00 91.88 100 THR A O 1
ATOM 803 N N . GLU A 1 101 ? 8.547 12.648 -7.148 1.00 92.38 101 GLU A N 1
ATOM 804 C CA . GLU A 1 101 ? 9.819 13.126 -7.705 1.00 92.38 101 GLU A CA 1
ATOM 805 C C . GLU A 1 101 ? 10.883 12.015 -7.744 1.00 92.38 101 GLU A C 1
ATOM 807 O O . GLU A 1 101 ? 11.965 12.193 -8.307 1.00 92.38 101 GLU A O 1
ATOM 812 N N . LYS A 1 102 ? 10.605 10.853 -7.128 1.00 91.19 102 LYS A N 1
ATOM 813 C CA . LYS A 1 102 ? 11.489 9.690 -7.225 1.00 91.19 102 LYS A CA 1
ATOM 814 C C . LYS A 1 102 ? 11.526 9.222 -8.676 1.00 91.19 102 LYS A C 1
ATOM 816 O O . LYS A 1 102 ? 10.493 8.996 -9.293 1.00 91.19 102 LYS A O 1
ATOM 821 N N . ILE A 1 103 ? 12.736 9.023 -9.186 1.00 90.81 103 ILE A N 1
ATOM 822 C CA . ILE A 1 103 ? 12.968 8.532 -10.550 1.00 90.81 103 ILE A CA 1
ATOM 823 C C . ILE A 1 103 ? 13.369 7.053 -10.604 1.00 90.81 103 ILE A C 1
ATOM 825 O O . ILE A 1 103 ? 13.475 6.488 -11.687 1.00 90.81 103 ILE A O 1
ATOM 829 N N . LYS A 1 104 ? 13.627 6.441 -9.443 1.00 89.12 104 LYS A N 1
ATOM 830 C CA . LYS A 1 104 ? 14.087 5.056 -9.265 1.00 89.12 104 LYS A CA 1
ATOM 831 C C . LYS A 1 104 ? 13.540 4.503 -7.949 1.00 89.12 104 LYS A C 1
ATOM 833 O O . LYS A 1 104 ? 13.245 5.296 -7.051 1.00 89.12 104 LYS A O 1
ATOM 838 N N . ALA A 1 105 ? 13.441 3.177 -7.849 1.00 85.88 105 ALA A N 1
ATOM 839 C CA . ALA A 1 105 ? 13.139 2.444 -6.616 1.00 85.88 105 ALA A CA 1
ATOM 840 C C . ALA A 1 105 ? 11.916 2.986 -5.843 1.00 85.88 105 ALA A C 1
ATOM 842 O O . ALA A 1 105 ? 12.026 3.507 -4.730 1.00 85.88 105 ALA A O 1
ATOM 843 N N . TYR A 1 106 ? 10.733 2.895 -6.456 1.00 92.94 106 TYR A N 1
ATOM 844 C CA . TYR A 1 106 ? 9.457 3.180 -5.796 1.00 92.94 106 TYR A CA 1
ATOM 845 C C . TYR A 1 106 ? 8.380 2.174 -6.208 1.00 92.94 106 TYR A C 1
ATOM 847 O O . TYR A 1 106 ? 8.415 1.646 -7.318 1.00 92.94 106 TYR A O 1
ATOM 855 N N . CYS A 1 107 ? 7.393 1.958 -5.335 1.00 94.06 107 CYS A N 1
ATOM 856 C CA . CYS A 1 107 ? 6.383 0.900 -5.460 1.00 94.06 107 CYS A CA 1
ATOM 857 C C . CYS A 1 107 ? 5.675 0.833 -6.826 1.00 94.06 107 CYS A C 1
ATOM 859 O O . CYS A 1 107 ? 5.483 -0.251 -7.361 1.00 94.06 107 CYS A O 1
ATOM 861 N N . LEU A 1 108 ? 5.311 1.970 -7.428 1.00 94.94 108 LEU A N 1
ATOM 862 C CA . LEU A 1 108 ? 4.646 1.988 -8.737 1.00 94.94 108 LEU A CA 1
ATOM 863 C C . LEU A 1 108 ? 5.573 1.552 -9.890 1.00 94.94 108 LEU A C 1
ATOM 865 O O . LEU A 1 108 ? 5.121 0.844 -10.785 1.00 94.94 108 LEU A O 1
ATOM 869 N N . ALA A 1 109 ? 6.852 1.943 -9.871 1.00 94.31 109 ALA A N 1
ATOM 870 C CA . ALA A 1 109 ? 7.835 1.463 -10.847 1.00 94.31 109 ALA A CA 1
ATOM 871 C C . ALA A 1 109 ? 8.094 -0.039 -10.668 1.00 94.31 109 ALA A C 1
ATOM 873 O O . ALA A 1 109 ? 8.144 -0.787 -11.637 1.00 94.31 109 ALA A O 1
ATOM 874 N N . GLU A 1 110 ? 8.169 -0.493 -9.420 1.00 94.69 110 GLU A N 1
ATOM 875 C CA . GLU A 1 110 ? 8.324 -1.910 -9.100 1.00 94.69 110 GLU A CA 1
ATOM 876 C C . GLU A 1 110 ? 7.118 -2.746 -9.568 1.00 94.69 110 GLU A C 1
ATOM 878 O O . GLU A 1 110 ? 7.286 -3.845 -10.096 1.00 94.69 110 GLU A O 1
ATOM 883 N N . ALA A 1 111 ? 5.898 -2.211 -9.441 1.00 94.75 111 ALA A N 1
ATOM 884 C CA . ALA A 1 111 ? 4.682 -2.836 -9.962 1.00 94.75 111 ALA A CA 1
ATOM 885 C C . ALA A 1 111 ? 4.749 -3.068 -11.476 1.00 94.75 111 ALA A C 1
ATOM 887 O O . ALA A 1 111 ? 4.354 -4.131 -11.962 1.00 94.75 111 ALA A O 1
ATOM 888 N N . LEU A 1 112 ? 5.245 -2.059 -12.203 1.00 93.88 112 LEU A N 1
ATOM 889 C CA . LEU A 1 112 ? 5.396 -2.084 -13.653 1.00 93.88 112 LEU A CA 1
ATOM 890 C C . LEU A 1 112 ? 6.373 -3.184 -14.081 1.00 93.88 112 LEU A C 1
ATOM 892 O O . LEU A 1 112 ? 6.022 -4.008 -14.919 1.00 93.88 112 LEU A O 1
ATOM 896 N N . GLU A 1 113 ? 7.550 -3.236 -13.460 1.00 92.75 113 GLU A N 1
ATOM 897 C CA . GLU A 1 113 ? 8.609 -4.201 -13.794 1.00 92.75 113 GLU A CA 1
ATOM 898 C C . GLU A 1 113 ? 8.226 -5.644 -13.452 1.00 92.75 113 GLU A C 1
ATOM 900 O O . GLU A 1 113 ? 8.500 -6.577 -14.207 1.00 92.75 113 GLU A O 1
ATOM 905 N N . ARG A 1 114 ? 7.504 -5.843 -12.347 1.00 92.62 114 ARG A N 1
ATOM 906 C CA . ARG A 1 114 ? 6.940 -7.153 -11.987 1.00 92.62 114 ARG A CA 1
ATOM 907 C C . ARG A 1 114 ? 5.721 -7.540 -12.819 1.00 92.62 114 ARG A C 1
ATOM 909 O O . ARG A 1 114 ? 5.295 -8.693 -12.751 1.00 92.62 114 ARG A O 1
ATOM 916 N N . ASN A 1 115 ? 5.139 -6.597 -13.562 1.00 92.94 115 ASN A N 1
ATOM 917 C CA . ASN A 1 115 ? 3.864 -6.748 -14.260 1.00 92.94 115 ASN A CA 1
ATOM 918 C C . ASN A 1 115 ? 2.737 -7.233 -13.319 1.00 92.94 115 ASN A C 1
ATOM 920 O O . ASN A 1 115 ? 2.025 -8.198 -13.610 1.00 92.94 115 ASN A O 1
ATOM 924 N N . ILE A 1 116 ? 2.600 -6.577 -12.161 1.00 94.31 116 ILE A N 1
ATOM 925 C CA . ILE A 1 116 ? 1.592 -6.892 -11.135 1.00 94.31 116 ILE A CA 1
ATOM 926 C C . ILE A 1 116 ? 0.644 -5.720 -10.885 1.00 94.31 116 ILE A C 1
ATOM 928 O O . ILE A 1 116 ? 0.941 -4.564 -11.180 1.00 94.31 116 ILE A O 1
ATOM 932 N N . SER A 1 117 ? -0.521 -6.017 -10.311 1.00 94.25 117 SER A N 1
ATOM 933 C CA . SER A 1 117 ? -1.506 -4.990 -9.976 1.00 94.25 117 SER A CA 1
ATOM 934 C C . SER A 1 117 ? -1.090 -4.157 -8.764 1.00 94.25 117 SER A C 1
ATOM 936 O O . SER A 1 117 ? -0.438 -4.635 -7.835 1.00 94.25 117 SER A O 1
ATOM 938 N N . VAL A 1 118 ? -1.540 -2.905 -8.760 1.00 94.75 118 VAL A N 1
ATOM 939 C CA . VAL A 1 118 ? -1.335 -1.957 -7.666 1.00 94.75 118 VAL A CA 1
ATOM 940 C C . VAL A 1 118 ? -2.602 -1.865 -6.823 1.00 94.75 118 VAL A C 1
ATOM 942 O O . VAL A 1 118 ? -3.694 -1.660 -7.352 1.00 94.75 118 VAL A O 1
ATOM 945 N N . MET A 1 119 ? -2.453 -1.953 -5.505 1.00 93.44 119 MET A N 1
ATOM 946 C CA . MET A 1 119 ? -3.517 -1.685 -4.544 1.00 93.44 119 MET A CA 1
ATOM 947 C C . MET A 1 119 ? -3.297 -0.313 -3.905 1.00 93.44 119 MET A C 1
ATOM 949 O O . MET A 1 119 ? -2.272 -0.065 -3.274 1.00 93.44 119 MET A O 1
ATOM 953 N N . SER A 1 120 ? -4.276 0.579 -4.044 1.00 94.00 120 SER A N 1
ATOM 954 C CA . SER A 1 120 ? -4.255 1.898 -3.406 1.00 94.00 120 SER A CA 1
ATOM 955 C C . SER A 1 120 ? -5.225 1.951 -2.231 1.00 94.00 120 SER A C 1
ATOM 957 O O . SER A 1 120 ? -6.315 1.385 -2.291 1.00 94.00 120 SER A O 1
ATOM 959 N N . PHE A 1 121 ? -4.853 2.678 -1.181 1.00 93.31 121 PHE A N 1
ATOM 960 C CA . PHE A 1 121 ? -5.806 3.165 -0.190 1.00 93.31 121 PHE A CA 1
ATOM 961 C C . PHE A 1 121 ? -6.721 4.205 -0.845 1.00 93.31 121 PHE A C 1
ATOM 963 O O . PHE A 1 121 ? -6.349 4.831 -1.844 1.00 93.31 121 PHE A O 1
ATOM 970 N N . LYS A 1 122 ? -7.922 4.400 -0.285 1.00 91.81 122 LYS A N 1
ATOM 971 C CA . LYS A 1 122 ? -8.892 5.394 -0.769 1.00 91.81 122 LYS A CA 1
ATOM 972 C C . LYS A 1 122 ? -8.203 6.747 -0.897 1.00 91.81 122 LYS A C 1
ATOM 974 O O . LYS A 1 122 ? -7.850 7.324 0.118 1.00 91.81 122 LYS A O 1
ATOM 979 N N . HIS A 1 123 ? -7.998 7.238 -2.118 1.00 92.44 123 HIS A N 1
ATOM 980 C CA . HIS A 1 123 ? -7.272 8.486 -2.345 1.00 92.44 123 HIS A CA 1
ATOM 981 C C . HIS A 1 123 ? -7.748 9.181 -3.631 1.00 92.44 123 HIS A C 1
ATOM 983 O O . HIS A 1 123 ? -7.824 8.531 -4.677 1.00 92.44 123 HIS A O 1
ATOM 989 N N . PRO A 1 124 ? -8.043 10.500 -3.628 1.00 89.31 124 PRO A N 1
ATOM 990 C CA . PRO A 1 124 ? -8.604 11.190 -4.796 1.00 89.31 124 PRO A CA 1
ATOM 991 C C . PRO A 1 124 ? -7.764 11.095 -6.075 1.00 89.31 124 PRO A C 1
ATOM 993 O O . PRO A 1 124 ? -8.329 11.033 -7.161 1.00 89.31 124 PRO A O 1
ATOM 996 N N . LYS A 1 125 ? -6.431 11.057 -5.949 1.00 91.25 125 LYS A N 1
ATOM 997 C CA . LYS A 1 125 ? -5.504 10.902 -7.089 1.00 91.25 125 LYS A CA 1
ATOM 998 C C . LYS A 1 125 ? -5.459 9.489 -7.689 1.00 91.25 125 LYS A C 1
ATOM 1000 O O . LYS A 1 125 ? -4.958 9.339 -8.789 1.00 91.25 125 LYS A O 1
ATOM 1005 N N . PHE A 1 126 ? -5.971 8.473 -6.992 1.00 92.56 126 PHE A N 1
ATOM 1006 C CA . PHE A 1 126 ? -5.868 7.062 -7.395 1.00 92.56 126 PHE A CA 1
ATOM 1007 C C . PHE A 1 126 ? -7.252 6.432 -7.600 1.00 92.56 126 PHE A C 1
ATOM 1009 O O . PHE A 1 126 ? -7.505 5.305 -7.187 1.00 92.56 126 PHE A O 1
ATOM 1016 N N . ARG A 1 127 ? -8.177 7.201 -8.191 1.00 89.00 127 ARG A N 1
ATOM 1017 C CA . ARG A 1 127 ? -9.533 6.738 -8.536 1.00 89.00 127 ARG A CA 1
ATOM 1018 C C . ARG A 1 127 ? -9.592 6.021 -9.879 1.00 89.00 127 ARG A C 1
ATOM 1020 O O . ARG A 1 127 ? -10.473 5.193 -10.088 1.00 89.00 127 ARG A O 1
ATOM 1027 N N . GLU A 1 128 ? -8.677 6.365 -10.776 1.00 89.94 128 GLU A N 1
ATOM 1028 C CA . GLU A 1 128 ? -8.563 5.713 -12.071 1.00 89.94 128 GLU A CA 1
ATOM 1029 C C . GLU A 1 128 ? -7.927 4.332 -11.912 1.00 89.94 128 GLU A C 1
ATOM 1031 O O . GLU A 1 128 ? -7.030 4.126 -11.096 1.00 89.94 128 GLU A O 1
ATOM 1036 N N . SER A 1 129 ? -8.373 3.380 -12.730 1.00 90.00 129 SER A N 1
ATOM 1037 C CA . SER A 1 129 ? -7.856 2.003 -12.718 1.00 90.00 129 SER A CA 1
ATOM 1038 C C . SER A 1 129 ? -6.488 1.856 -13.392 1.00 90.00 129 SER A C 1
ATOM 1040 O O . SER A 1 129 ? -5.940 0.759 -13.446 1.00 90.00 129 SER A O 1
ATOM 1042 N N . THR A 1 130 ? -5.943 2.941 -13.947 1.00 92.25 130 THR A N 1
ATOM 1043 C CA . THR A 1 130 ? -4.686 2.949 -14.701 1.00 92.25 130 THR A CA 1
ATOM 1044 C C . THR A 1 130 ? -3.805 4.100 -14.235 1.00 92.25 130 THR A C 1
ATOM 1046 O O . THR A 1 130 ? -4.280 5.220 -14.059 1.00 92.25 130 THR A O 1
ATOM 1049 N N . ILE A 1 131 ? -2.512 3.821 -14.078 1.00 92.81 131 ILE A N 1
ATOM 1050 C CA . ILE A 1 131 ? -1.475 4.802 -13.754 1.00 92.81 131 ILE A CA 1
ATOM 1051 C C . ILE A 1 131 ? -0.457 4.806 -14.894 1.00 92.81 131 ILE A C 1
ATOM 1053 O O . ILE A 1 131 ? 0.004 3.748 -15.319 1.00 92.81 131 ILE A O 1
ATOM 1057 N N . TRP A 1 132 ? -0.098 5.995 -15.379 1.00 92.69 132 TRP A N 1
ATOM 1058 C CA . TRP A 1 132 ? 0.914 6.156 -16.421 1.00 92.69 132 TRP A CA 1
ATOM 1059 C C . TRP A 1 132 ? 2.293 6.379 -15.807 1.00 92.69 132 TRP A C 1
ATOM 1061 O O . TRP A 1 132 ? 2.485 7.288 -15.001 1.00 92.69 132 TRP A O 1
ATOM 1071 N N . ILE A 1 133 ? 3.260 5.569 -16.233 1.00 91.75 133 ILE A N 1
ATOM 1072 C CA . ILE A 1 133 ? 4.666 5.697 -15.853 1.00 91.75 133 ILE A CA 1
ATOM 1073 C C . ILE A 1 133 ? 5.473 5.814 -17.142 1.00 91.75 133 ILE A C 1
ATOM 1075 O O . ILE A 1 133 ? 5.405 4.944 -18.009 1.00 91.75 133 ILE A O 1
ATOM 1079 N N . GLY A 1 134 ? 6.209 6.914 -17.288 1.00 89.56 134 GLY A N 1
ATOM 1080 C CA . GLY A 1 134 ? 7.179 7.067 -18.366 1.00 89.56 134 GLY A CA 1
ATOM 1081 C C . GLY A 1 134 ? 8.448 6.293 -18.028 1.00 89.56 134 GLY A C 1
ATOM 1082 O O . GLY A 1 134 ? 8.977 6.460 -16.933 1.00 89.56 134 GLY A O 1
ATOM 1083 N N . TYR A 1 135 ? 8.938 5.486 -18.960 1.00 82.31 135 TYR A N 1
ATOM 1084 C CA . TYR A 1 135 ? 10.128 4.653 -18.798 1.00 82.31 135 TYR A CA 1
ATOM 1085 C C . TYR A 1 135 ? 11.146 4.994 -19.891 1.00 82.31 135 TYR A C 1
ATOM 1087 O O . TYR A 1 135 ? 10.782 4.993 -21.069 1.00 82.31 135 TYR A O 1
ATOM 1095 N N . ASN A 1 136 ? 12.380 5.322 -19.492 1.00 74.38 136 ASN A N 1
ATOM 1096 C CA . ASN A 1 136 ? 13.512 5.640 -20.372 1.00 74.38 136 ASN A CA 1
ATOM 1097 C C . ASN A 1 136 ? 14.789 4.935 -19.916 1.00 74.38 136 ASN A C 1
ATOM 1099 O O . ASN A 1 136 ? 15.013 4.883 -18.681 1.00 74.38 136 ASN A O 1
#